Protein AF-A0A9N9HV77-F1 (afdb_monomer_lite)

Radius of gyration: 40.32 Å; chains: 1; bounding box: 52×45×109 Å

pLDDT: mean 70.59, std 16.29, range [35.5, 93.44]

Structure (mmCIF, N/CA/C/O backbone):
data_AF-A0A9N9HV77-F1
#
_entry.id   AF-A0A9N9HV77-F1
#
loop_
_atom_site.group_PDB
_atom_site.id
_atom_site.type_symbol
_atom_site.label_atom_id
_atom_site.label_alt_id
_atom_site.label_comp_id
_atom_site.label_asym_id
_atom_site.label_entity_id
_atom_site.label_seq_id
_atom_site.pdbx_PDB_ins_code
_atom_site.Cartn_x
_atom_site.Cartn_y
_atom_site.Cartn_z
_atom_site.occupancy
_atom_site.B_iso_or_equiv
_atom_site.auth_seq_id
_atom_site.auth_comp_id
_atom_site.auth_asym_id
_atom_site.auth_atom_id
_atom_site.pdbx_PDB_model_num
ATOM 1 N N . PHE A 1 1 ? 4.722 31.982 -85.377 1.00 35.50 1 PHE A N 1
ATOM 2 C CA . PHE A 1 1 ? 4.564 30.616 -85.905 1.00 35.50 1 PHE A CA 1
ATOM 3 C C . PHE A 1 1 ? 5.494 29.731 -85.092 1.00 35.50 1 PHE A C 1
ATOM 5 O O . PHE A 1 1 ? 6.544 30.216 -84.693 1.00 35.50 1 PHE A O 1
ATOM 12 N N . VAL A 1 2 ? 4.995 28.554 -84.737 1.00 41.22 2 VAL A N 1
ATOM 13 C CA . VAL A 1 2 ? 5.481 27.587 -83.739 1.00 41.22 2 VAL A CA 1
ATOM 14 C C . VAL A 1 2 ? 6.888 27.020 -83.988 1.00 41.22 2 VAL A C 1
ATOM 16 O O . VAL A 1 2 ? 7.426 27.145 -85.083 1.00 41.22 2 VAL A O 1
ATOM 19 N N . GLU A 1 3 ? 7.419 26.459 -82.897 1.00 50.19 3 GLU A N 1
ATOM 20 C CA . GLU A 1 3 ? 8.640 25.673 -82.6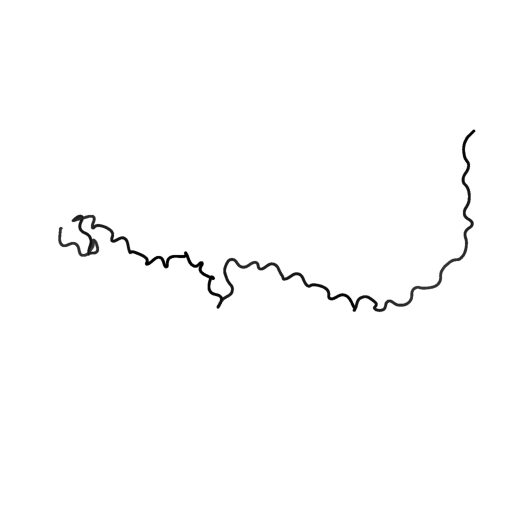49 1.00 50.19 3 GLU A CA 1
ATOM 21 C C . GLU A 1 3 ? 9.013 24.648 -83.733 1.00 50.19 3 GLU A C 1
ATOM 23 O O . GLU A 1 3 ? 8.133 24.170 -84.439 1.00 50.19 3 GLU A O 1
ATOM 28 N N . ASP A 1 4 ? 10.285 24.216 -83.759 1.00 41.28 4 ASP A N 1
ATOM 29 C CA . ASP A 1 4 ? 10.561 22.782 -83.921 1.00 41.28 4 ASP A CA 1
ATOM 30 C C . ASP A 1 4 ? 11.914 22.339 -83.329 1.00 41.28 4 ASP A C 1
ATOM 32 O O . ASP A 1 4 ? 12.945 23.001 -83.474 1.00 41.28 4 ASP A O 1
ATOM 36 N N . ILE A 1 5 ? 11.852 21.207 -82.626 1.00 51.16 5 ILE A N 1
ATOM 37 C CA . ILE A 1 5 ? 12.903 20.458 -81.924 1.00 51.16 5 ILE A CA 1
ATOM 38 C C . ILE A 1 5 ? 13.100 19.161 -82.707 1.00 51.16 5 ILE A C 1
ATOM 40 O O . ILE A 1 5 ? 12.112 18.473 -82.922 1.00 51.16 5 ILE A O 1
ATOM 44 N N . SER A 1 6 ? 14.332 18.783 -83.067 1.00 48.28 6 SER A N 1
ATOM 45 C CA . SER A 1 6 ? 14.706 17.437 -83.560 1.00 48.28 6 SER A CA 1
ATOM 46 C C . SER A 1 6 ? 16.172 17.501 -84.043 1.00 48.28 6 SER A C 1
ATOM 48 O O . SER A 1 6 ? 16.595 18.534 -84.547 1.00 48.28 6 SER A O 1
ATOM 50 N N . GLU A 1 7 ? 17.072 16.531 -83.890 1.00 48.19 7 GLU A N 1
ATOM 51 C CA . GLU A 1 7 ? 16.978 15.135 -83.483 1.00 48.19 7 GLU A CA 1
ATOM 52 C C . GLU A 1 7 ? 18.371 14.641 -83.067 1.00 48.19 7 GLU A C 1
ATOM 54 O O . GLU A 1 7 ? 19.414 15.163 -83.465 1.00 48.19 7 GLU A O 1
ATOM 59 N N . GLN A 1 8 ? 18.337 13.608 -82.242 1.00 49.25 8 GLN A N 1
ATOM 60 C CA . GLN A 1 8 ? 19.430 12.846 -81.669 1.00 49.25 8 GLN A CA 1
ATOM 61 C C . GLN A 1 8 ? 19.863 11.770 -82.680 1.00 49.25 8 GLN A C 1
ATOM 63 O O . GLN A 1 8 ? 19.007 11.047 -83.184 1.00 49.25 8 GLN A O 1
ATOM 68 N N . SER A 1 9 ? 21.160 11.635 -82.968 1.00 47.97 9 SER A N 1
ATOM 69 C CA . SER A 1 9 ? 21.687 10.522 -83.769 1.00 47.97 9 SER A CA 1
ATOM 70 C C . SER A 1 9 ? 22.347 9.460 -82.886 1.00 47.97 9 SER A C 1
ATOM 72 O O . SER A 1 9 ? 23.224 9.737 -82.070 1.00 47.97 9 SER A O 1
ATOM 74 N N . ASP A 1 10 ? 21.837 8.250 -83.083 1.00 45.28 10 ASP A N 1
ATOM 75 C CA . ASP A 1 10 ? 22.102 6.958 -82.460 1.00 45.28 10 ASP A CA 1
ATOM 76 C C . ASP A 1 10 ? 23.361 6.268 -83.027 1.00 45.28 10 ASP A C 1
ATOM 78 O O . ASP A 1 10 ? 23.718 6.492 -84.186 1.00 45.28 10 ASP A O 1
ATOM 82 N N . SER A 1 11 ? 24.012 5.429 -82.213 1.00 41.97 11 SER A N 1
ATOM 83 C CA . SER A 1 11 ? 24.561 4.100 -82.570 1.00 41.97 11 SER A CA 1
ATOM 84 C C . SER A 1 11 ? 25.786 3.710 -81.732 1.00 41.97 11 SER A C 1
ATOM 86 O O . SER A 1 11 ? 26.767 4.449 -81.636 1.00 41.97 11 SER A O 1
ATOM 88 N N . GLY A 1 12 ? 25.751 2.495 -81.176 1.00 39.91 12 GLY A N 1
ATOM 89 C CA . GLY A 1 12 ? 26.940 1.802 -80.675 1.00 39.91 12 GLY A CA 1
ATOM 90 C C . GLY A 1 12 ? 26.668 0.898 -79.480 1.00 39.91 12 GLY A C 1
ATOM 91 O O . GLY A 1 12 ? 26.894 1.284 -78.340 1.00 39.91 12 GLY A O 1
ATOM 92 N N . GLU A 1 13 ? 26.165 -0.291 -79.772 1.00 47.78 13 GLU A N 1
ATOM 93 C CA . GLU A 1 13 ? 25.839 -1.398 -78.875 1.00 47.78 13 GLU A CA 1
ATOM 94 C C . GLU A 1 13 ? 26.992 -1.961 -78.008 1.00 47.78 13 GLU A C 1
ATOM 96 O O . GLU A 1 13 ? 28.154 -1.978 -78.395 1.00 47.78 13 GLU A O 1
ATOM 101 N N . ASP A 1 14 ? 26.583 -2.402 -76.812 1.00 47.75 14 ASP A N 1
ATOM 102 C CA . ASP A 1 14 ? 27.035 -3.544 -76.000 1.00 47.75 14 ASP A CA 1
ATOM 103 C C . ASP A 1 14 ? 28.540 -3.851 -75.786 1.00 47.75 14 ASP A C 1
ATOM 105 O O . ASP A 1 14 ? 29.296 -4.273 -76.651 1.00 47.75 14 ASP A O 1
ATOM 109 N N . SER A 1 15 ? 28.961 -3.762 -74.521 1.00 45.06 15 SER A N 1
ATOM 110 C CA . SER A 1 15 ? 30.121 -4.491 -74.005 1.00 45.06 15 SER A CA 1
ATOM 111 C C . SER A 1 15 ? 29.913 -4.763 -72.516 1.00 45.06 15 SER A C 1
ATOM 113 O O . SER A 1 15 ? 30.259 -3.945 -71.668 1.00 45.06 15 SER A O 1
ATOM 115 N N . TRP A 1 16 ? 29.307 -5.920 -72.248 1.00 42.22 16 TRP A N 1
ATOM 116 C CA . TRP A 1 16 ? 29.599 -6.844 -71.148 1.00 42.22 16 TRP A CA 1
ATOM 117 C C . TRP A 1 16 ? 29.845 -6.252 -69.747 1.00 42.22 16 TRP A C 1
ATOM 119 O O . TRP A 1 16 ? 30.894 -5.693 -69.440 1.00 42.22 16 TRP A O 1
ATOM 129 N N . ILE A 1 17 ? 28.876 -6.506 -68.862 1.00 54.69 17 ILE A N 1
ATOM 130 C CA . ILE A 1 17 ? 29.023 -6.478 -67.400 1.00 54.69 17 ILE A CA 1
ATOM 131 C C . ILE A 1 17 ? 30.319 -7.196 -67.007 1.00 54.69 17 ILE A C 1
ATOM 133 O O . ILE A 1 17 ? 30.496 -8.337 -67.425 1.00 54.69 17 ILE A O 1
ATOM 137 N N . ASN A 1 18 ? 31.152 -6.580 -66.161 1.00 47.97 18 ASN A N 1
ATOM 138 C CA . ASN A 1 18 ? 31.976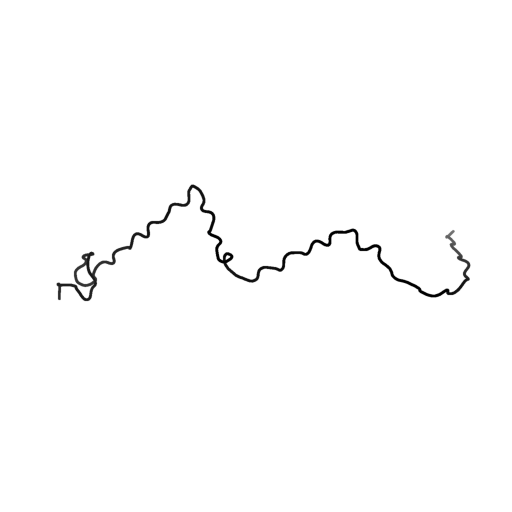 -7.309 -65.195 1.00 47.97 18 ASN A CA 1
ATOM 139 C C . ASN A 1 18 ? 32.305 -6.446 -63.961 1.00 47.97 18 ASN A C 1
ATOM 141 O O . ASN A 1 18 ? 32.791 -5.322 -64.091 1.00 47.97 18 ASN A O 1
ATOM 145 N N . ASP A 1 19 ? 32.011 -7.050 -62.803 1.00 46.78 19 ASP A N 1
ATOM 146 C CA . ASP A 1 19 ? 32.577 -6.858 -61.457 1.00 46.78 19 ASP A CA 1
ATOM 147 C C . ASP A 1 19 ? 32.350 -5.481 -60.801 1.00 46.78 19 ASP A C 1
ATOM 149 O O . ASP A 1 19 ? 33.071 -4.510 -61.012 1.00 46.78 19 ASP A O 1
ATOM 153 N N . ASP A 1 20 ? 31.265 -5.272 -60.048 1.00 59.94 20 ASP A N 1
ATOM 154 C CA . ASP A 1 20 ? 31.086 -5.753 -58.662 1.00 59.94 20 ASP A CA 1
ATOM 155 C C . ASP A 1 20 ? 32.408 -5.859 -57.891 1.00 59.94 20 ASP A C 1
ATOM 157 O O . ASP A 1 20 ? 32.993 -6.926 -57.829 1.00 59.94 20 ASP A O 1
ATOM 161 N N . ASP A 1 21 ? 32.883 -4.751 -57.306 1.00 56.84 21 ASP A N 1
ATOM 162 C CA . ASP A 1 21 ? 33.550 -4.822 -56.003 1.00 56.84 21 ASP A CA 1
ATOM 163 C C . ASP A 1 21 ? 33.739 -3.453 -55.312 1.00 56.84 21 ASP A C 1
ATOM 165 O O . ASP A 1 21 ? 34.556 -2.599 -55.665 1.00 56.84 21 ASP A O 1
ATOM 169 N N . ASN A 1 22 ? 33.011 -3.315 -54.202 1.00 58.78 22 ASN A N 1
ATOM 170 C CA . ASN A 1 22 ? 33.548 -2.847 -52.924 1.00 58.78 22 ASN A CA 1
ATOM 171 C C . ASN A 1 22 ? 34.038 -1.382 -52.800 1.00 58.78 22 ASN A C 1
ATOM 173 O O . ASN A 1 22 ? 35.191 -1.101 -52.460 1.00 58.78 22 ASN A O 1
ATOM 177 N N . LYS A 1 23 ? 33.115 -0.418 -52.909 1.00 57.62 23 LYS A N 1
ATOM 178 C CA . LYS A 1 23 ? 33.277 0.934 -52.318 1.00 57.62 23 LYS A CA 1
ATOM 179 C C . LYS A 1 23 ? 32.265 1.242 -51.211 1.00 57.62 23 LYS A C 1
ATOM 181 O O . LYS A 1 23 ? 32.005 2.402 -50.919 1.00 57.62 23 LYS A O 1
ATOM 186 N N . ASP A 1 24 ? 31.738 0.214 -50.548 1.00 58.75 24 ASP A N 1
ATOM 187 C CA . ASP A 1 24 ? 30.717 0.365 -49.495 1.00 58.75 24 ASP A CA 1
ATOM 188 C C . ASP A 1 24 ? 31.259 0.096 -48.068 1.00 58.75 24 ASP A C 1
ATOM 190 O O . ASP A 1 24 ? 30.503 -0.052 -47.107 1.00 58.75 24 ASP A O 1
ATOM 194 N N . SER A 1 25 ? 32.589 0.035 -47.905 1.00 60.50 25 SER A N 1
ATOM 195 C CA . SER A 1 25 ? 33.254 -0.371 -46.648 1.00 60.50 25 SER A CA 1
ATOM 196 C C . SER A 1 25 ? 33.682 0.779 -45.716 1.00 60.50 25 SER A C 1
ATOM 198 O O . SER A 1 25 ? 34.265 0.521 -44.667 1.00 60.50 25 SER A O 1
ATOM 200 N N . MET A 1 26 ? 33.414 2.047 -46.054 1.00 67.00 26 MET A N 1
ATOM 201 C CA . MET A 1 26 ? 33.891 3.207 -45.267 1.00 67.00 26 MET A CA 1
ATOM 202 C C . MET A 1 26 ? 32.810 3.899 -44.428 1.00 67.00 26 MET A C 1
ATOM 204 O O . MET A 1 26 ? 33.130 4.780 -43.633 1.00 67.00 26 MET A O 1
ATOM 208 N N . ILE A 1 27 ? 31.539 3.510 -44.560 1.00 71.38 27 ILE A N 1
ATOM 209 C CA . ILE A 1 27 ? 30.452 4.088 -43.764 1.00 71.38 27 ILE A CA 1
ATOM 210 C C . ILE A 1 27 ? 30.163 3.139 -42.596 1.00 71.38 27 ILE A C 1
ATOM 212 O O . ILE A 1 27 ? 29.691 2.022 -42.832 1.00 71.38 27 ILE A O 1
ATOM 216 N N . PRO A 1 28 ? 30.397 3.543 -41.331 1.00 74.62 28 PRO A N 1
ATOM 217 C CA . PRO A 1 28 ? 29.945 2.769 -40.186 1.00 74.62 28 PRO A CA 1
ATOM 218 C C . PRO A 1 28 ? 28.419 2.661 -40.251 1.00 74.62 28 PRO A C 1
ATOM 220 O O . PRO A 1 28 ? 27.696 3.611 -39.952 1.00 74.62 28 PRO A O 1
ATOM 223 N N . LYS A 1 29 ? 27.911 1.503 -40.685 1.00 76.81 29 LYS A N 1
ATOM 224 C CA . LYS A 1 29 ? 26.471 1.238 -40.732 1.00 76.81 29 LYS A CA 1
ATOM 225 C C . LYS A 1 29 ? 25.960 1.213 -39.292 1.00 76.81 29 LYS A C 1
ATOM 227 O O . LYS A 1 29 ? 26.168 0.239 -38.566 1.00 76.81 29 LYS A O 1
ATOM 232 N N . LEU A 1 30 ? 25.316 2.303 -38.868 1.00 75.19 30 LEU A N 1
ATOM 233 C CA . LEU A 1 30 ? 24.658 2.398 -37.569 1.00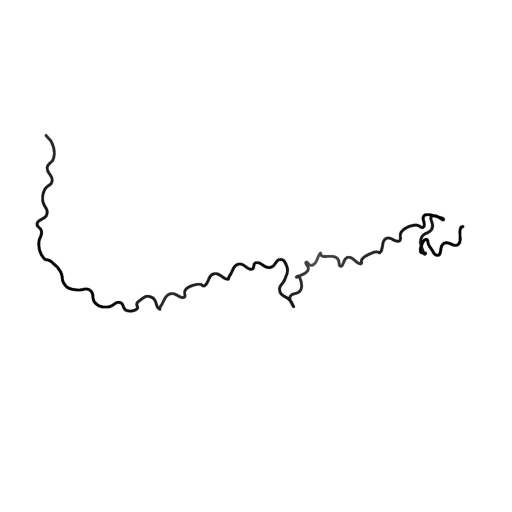 75.19 30 LEU A CA 1
ATOM 234 C C . LEU A 1 30 ? 23.571 1.322 -37.503 1.00 75.19 30 LEU A C 1
ATOM 236 O O . LEU A 1 30 ? 22.523 1.422 -38.139 1.00 75.19 30 LEU A O 1
ATOM 240 N N . LYS A 1 31 ? 23.827 0.258 -36.740 1.00 81.44 31 LYS A N 1
ATOM 241 C CA . LYS A 1 31 ? 22.807 -0.749 -36.456 1.00 81.44 31 LYS A CA 1
ATOM 242 C C . LYS A 1 31 ? 21.841 -0.141 -35.455 1.00 81.44 31 LYS A C 1
ATOM 244 O O . LYS A 1 31 ? 22.197 0.054 -34.294 1.00 81.44 31 LYS A O 1
ATOM 249 N N . ASN A 1 32 ? 20.626 0.155 -35.909 1.00 80.19 32 ASN A N 1
ATOM 250 C CA . ASN A 1 32 ? 19.574 0.603 -35.012 1.00 80.19 32 ASN A CA 1
ATOM 251 C C . ASN A 1 32 ? 19.365 -0.489 -33.943 1.00 80.19 32 ASN A C 1
ATOM 253 O O . ASN A 1 32 ? 19.157 -1.653 -34.316 1.00 80.19 32 ASN A O 1
ATOM 257 N N . PRO A 1 33 ? 19.461 -0.176 -32.639 1.00 75.81 33 PRO A N 1
ATOM 258 C CA . PRO A 1 33 ? 19.254 -1.166 -31.595 1.00 75.81 33 PRO A CA 1
ATOM 259 C C . PRO A 1 33 ? 17.904 -1.855 -31.795 1.00 75.81 33 PRO A C 1
ATOM 261 O O . PRO A 1 33 ? 16.896 -1.198 -32.069 1.00 75.81 33 PRO A O 1
ATOM 264 N N . LYS A 1 34 ? 17.873 -3.190 -31.685 1.00 79.06 34 LYS A N 1
ATOM 265 C CA . LYS A 1 34 ? 16.612 -3.935 -31.780 1.00 79.06 34 LYS A CA 1
ATOM 266 C C . LYS A 1 34 ? 15.632 -3.363 -30.757 1.00 79.06 34 LYS A C 1
ATOM 268 O O . LYS A 1 34 ? 16.002 -3.155 -29.601 1.00 79.06 34 LYS A O 1
ATOM 273 N N . LYS A 1 35 ? 14.390 -3.113 -31.185 1.00 74.06 35 LYS A N 1
ATOM 274 C CA . LYS A 1 35 ? 13.329 -2.624 -30.298 1.00 74.06 35 LYS A CA 1
ATOM 275 C C . LYS A 1 35 ? 13.235 -3.571 -29.099 1.00 74.06 35 LYS A C 1
ATOM 277 O O . LYS A 1 35 ? 13.050 -4.774 -29.263 1.00 74.06 35 LYS A O 1
ATOM 282 N N . HIS A 1 36 ? 13.419 -3.043 -27.894 1.00 72.44 36 HIS A N 1
ATOM 283 C CA . HIS A 1 36 ? 13.295 -3.834 -26.678 1.00 72.44 36 HIS A CA 1
ATOM 284 C C . HIS A 1 36 ? 11.808 -4.125 -26.437 1.00 72.44 36 HIS A C 1
ATOM 286 O O . HIS A 1 36 ? 11.044 -3.231 -26.085 1.00 72.44 36 HIS A O 1
ATOM 292 N N . HIS A 1 37 ? 11.387 -5.371 -26.661 1.00 68.88 37 HIS A N 1
ATOM 293 C CA . HIS A 1 37 ? 9.986 -5.794 -26.532 1.00 68.88 37 HIS A CA 1
ATOM 294 C C . HIS A 1 37 ? 9.581 -6.173 -25.093 1.00 68.88 37 HIS A C 1
ATOM 296 O O . HIS A 1 37 ? 8.427 -6.518 -24.845 1.00 68.88 37 HIS A O 1
ATOM 302 N N . GLY A 1 38 ? 10.508 -6.108 -24.132 1.00 72.31 38 GLY A N 1
ATOM 303 C CA . GLY A 1 38 ? 10.226 -6.364 -22.721 1.00 72.31 38 GLY A CA 1
ATOM 304 C C . GLY A 1 38 ? 9.662 -5.132 -22.013 1.00 72.31 38 GLY A C 1
ATOM 305 O O . GLY A 1 38 ? 10.197 -4.030 -22.141 1.00 72.31 38 GLY A O 1
ATOM 306 N N . ARG A 1 39 ? 8.604 -5.319 -21.218 1.00 69.50 39 ARG A N 1
ATOM 307 C CA . ARG A 1 39 ? 8.194 -4.339 -20.202 1.00 69.50 39 ARG A CA 1
ATOM 308 C C . ARG A 1 39 ? 9.096 -4.511 -18.977 1.00 69.50 39 ARG A C 1
ATOM 310 O O . ARG A 1 39 ? 9.252 -5.631 -18.505 1.00 69.50 39 ARG A O 1
ATOM 317 N N . GLY A 1 40 ? 9.641 -3.420 -18.442 1.00 69.75 40 GLY A N 1
ATOM 318 C CA . GLY A 1 40 ? 10.465 -3.435 -17.226 1.00 69.75 40 GLY A CA 1
ATOM 319 C C . GLY A 1 40 ? 11.956 -3.174 -17.466 1.00 69.75 40 GLY A C 1
ATOM 320 O O . GLY A 1 40 ? 12.414 -3.074 -18.600 1.00 69.75 40 GLY A O 1
ATOM 321 N N . GLN A 1 41 ? 12.693 -3.001 -16.367 1.00 68.38 41 GLN A N 1
ATOM 322 C CA . GLN A 1 41 ? 14.137 -2.746 -16.362 1.00 68.38 41 GLN A CA 1
ATOM 323 C C . GLN A 1 41 ? 14.937 -4.027 -16.621 1.00 68.38 41 GLN A C 1
ATOM 325 O O . GLN A 1 41 ? 14.501 -5.123 -16.268 1.00 68.38 41 GLN A O 1
ATOM 330 N N . LEU A 1 42 ? 16.133 -3.873 -17.197 1.00 76.81 42 LEU A N 1
ATOM 331 C CA . LEU A 1 42 ? 17.105 -4.959 -17.290 1.00 76.81 42 LEU A CA 1
ATOM 332 C C . LEU A 1 42 ? 17.425 -5.475 -15.881 1.00 76.81 42 LEU A C 1
ATOM 334 O O . LEU A 1 42 ? 17.606 -4.684 -14.947 1.00 76.81 42 LEU A O 1
ATOM 338 N N . LEU A 1 43 ? 17.511 -6.798 -15.735 1.00 75.88 43 LEU A N 1
ATOM 339 C CA . LEU A 1 43 ? 17.917 -7.433 -14.483 1.00 75.88 43 LEU A CA 1
ATOM 340 C C . LEU A 1 43 ? 19.243 -6.825 -14.000 1.00 75.88 43 LEU A C 1
ATOM 342 O O . LEU A 1 43 ? 20.171 -6.638 -14.781 1.00 75.88 43 LEU A O 1
ATOM 346 N N . GLY A 1 44 ? 19.316 -6.478 -12.716 1.00 76.38 44 GLY A N 1
ATOM 347 C CA . GLY A 1 44 ? 20.508 -5.863 -12.120 1.00 76.38 44 GLY A CA 1
ATOM 348 C C . GLY A 1 44 ? 20.594 -4.338 -12.241 1.00 76.38 44 GLY A C 1
ATOM 349 O O . GLY A 1 44 ? 21.450 -3.741 -11.593 1.00 76.38 44 GLY A O 1
ATOM 350 N N . THR A 1 45 ? 19.690 -3.681 -12.975 1.00 78.88 45 THR A N 1
ATOM 351 C CA . THR A 1 45 ? 19.569 -2.214 -12.936 1.00 78.88 45 THR A CA 1
ATOM 352 C C . THR A 1 45 ? 18.538 -1.797 -11.888 1.00 78.88 45 THR A C 1
ATOM 354 O O . THR A 1 45 ? 17.457 -2.377 -11.794 1.00 78.88 45 THR A O 1
ATOM 357 N N . LYS A 1 46 ? 18.891 -0.826 -11.037 1.00 78.25 46 LYS A N 1
ATOM 358 C CA . LYS A 1 46 ? 17.950 -0.196 -10.099 1.00 78.25 46 LYS A CA 1
ATOM 359 C C . LYS A 1 46 ? 17.398 1.073 -10.737 1.00 78.25 46 LYS A C 1
ATOM 361 O O . LYS A 1 46 ? 18.117 1.780 -11.439 1.00 78.25 46 LYS A O 1
ATOM 366 N N . ARG A 1 47 ? 16.150 1.417 -10.418 1.00 78.88 47 ARG A N 1
ATOM 367 C CA . ARG A 1 47 ? 15.591 2.730 -10.753 1.00 78.88 47 ARG A CA 1
ATOM 368 C C . ARG A 1 47 ? 16.429 3.828 -10.093 1.00 78.88 47 ARG A C 1
ATOM 370 O O . ARG A 1 47 ? 16.630 3.791 -8.879 1.00 78.88 47 ARG A O 1
ATOM 377 N N . LEU A 1 48 ? 16.867 4.808 -10.883 1.00 79.25 48 LEU A N 1
ATOM 378 C CA . LEU A 1 48 ? 17.403 6.055 -10.348 1.00 79.25 48 LEU A CA 1
ATOM 379 C C . LEU A 1 48 ? 16.270 6.783 -9.617 1.00 79.25 48 LEU A C 1
ATOM 381 O O . LEU A 1 48 ? 15.242 7.084 -10.221 1.00 79.25 48 LEU A O 1
ATOM 385 N N . LYS A 1 49 ? 16.444 7.012 -8.317 1.00 81.56 49 LYS A N 1
ATOM 386 C CA . LYS A 1 49 ? 15.489 7.768 -7.504 1.00 81.56 49 LYS A CA 1
ATOM 387 C C . LYS A 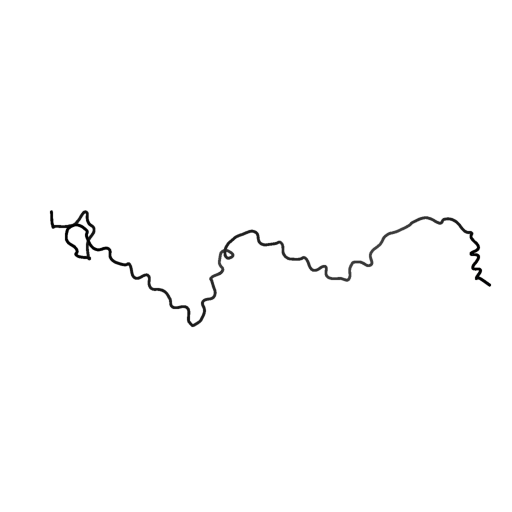1 49 ? 15.802 9.255 -7.603 1.00 81.56 49 LYS A C 1
ATOM 389 O O . LYS A 1 49 ? 16.972 9.631 -7.555 1.00 81.56 49 LYS A O 1
ATOM 394 N N . SER A 1 50 ? 14.778 10.093 -7.725 1.00 82.12 50 SER A N 1
ATOM 395 C CA . SER A 1 50 ? 14.948 11.544 -7.621 1.00 82.12 50 SER A CA 1
ATOM 396 C C . SER A 1 50 ? 15.210 11.953 -6.168 1.00 82.12 50 SER A C 1
ATOM 398 O O . SER A 1 50 ? 14.815 11.252 -5.237 1.00 82.12 50 SER A O 1
ATOM 400 N N . SER A 1 51 ? 15.842 13.109 -5.954 1.00 79.06 51 SER A N 1
ATOM 401 C CA . SER A 1 51 ? 16.164 13.621 -4.608 1.00 79.06 51 SER A CA 1
ATOM 402 C C . SER A 1 51 ? 14.930 13.835 -3.723 1.00 79.06 51 SER A C 1
ATOM 404 O O . SER A 1 51 ? 15.011 13.717 -2.507 1.00 79.06 51 SER A O 1
ATOM 406 N N . HIS A 1 52 ? 13.783 14.111 -4.339 1.00 83.94 52 HIS A N 1
ATOM 407 C CA . HIS A 1 52 ? 12.485 14.287 -3.687 1.00 83.94 52 HIS A CA 1
ATOM 408 C C . HIS A 1 52 ? 11.637 13.002 -3.644 1.00 83.94 52 HIS A C 1
ATOM 410 O O . HIS A 1 52 ? 10.482 13.039 -3.221 1.00 83.94 52 HIS A O 1
ATOM 416 N N . GLU A 1 53 ? 12.153 11.862 -4.121 1.00 81.81 53 GLU A N 1
ATOM 417 C CA . GLU A 1 53 ? 11.455 10.582 -3.988 1.00 81.81 53 GLU A CA 1
ATOM 418 C C . GLU A 1 53 ? 11.572 10.099 -2.540 1.00 81.81 53 GLU A C 1
ATOM 420 O O . GLU A 1 53 ? 12.548 9.454 -2.148 1.00 81.81 53 GLU A O 1
ATOM 425 N N . ASN A 1 54 ? 10.557 10.415 -1.735 1.00 77.25 54 ASN A N 1
ATOM 426 C CA . ASN A 1 54 ? 10.457 9.897 -0.380 1.00 77.25 54 ASN A CA 1
ATOM 427 C C . ASN A 1 54 ? 10.432 8.367 -0.422 1.00 77.25 54 ASN A C 1
ATOM 429 O O . ASN A 1 54 ? 9.680 7.756 -1.184 1.00 77.25 54 ASN A O 1
ATOM 433 N N . GLN A 1 55 ? 11.247 7.731 0.420 1.00 75.00 55 GLN A N 1
ATOM 434 C CA . GLN A 1 55 ? 11.082 6.309 0.682 1.00 75.00 55 GLN A CA 1
ATOM 435 C C . GLN A 1 55 ? 9.755 6.152 1.416 1.00 75.00 55 GLN A C 1
ATOM 437 O O . GLN A 1 55 ? 9.684 6.393 2.618 1.00 75.00 55 GLN A O 1
ATOM 442 N N . GLU A 1 56 ? 8.693 5.807 0.686 1.00 71.75 56 GLU A N 1
ATOM 443 C CA . GLU A 1 56 ? 7.414 5.464 1.293 1.00 71.75 56 GLU A CA 1
ATOM 444 C C . GLU A 1 56 ? 7.642 4.294 2.252 1.00 71.75 56 GLU A C 1
ATOM 446 O O . GLU A 1 56 ? 7.735 3.126 1.859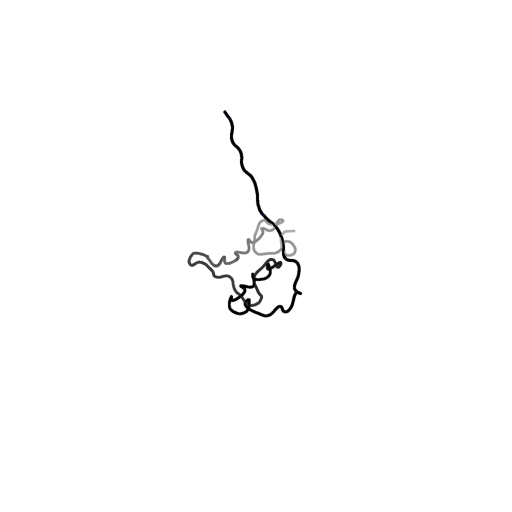 1.00 71.75 56 GLU A O 1
ATOM 451 N N . VAL A 1 57 ? 7.762 4.609 3.540 1.00 74.12 57 VAL A N 1
ATOM 452 C CA . VAL A 1 57 ? 7.632 3.612 4.589 1.00 74.12 57 VAL A CA 1
ATOM 453 C C . VAL A 1 57 ? 6.195 3.146 4.475 1.00 74.12 57 VAL A C 1
ATOM 455 O O . VAL A 1 57 ? 5.277 3.916 4.739 1.00 74.12 57 VAL A O 1
ATOM 458 N N . LYS A 1 58 ? 5.983 1.910 4.012 1.00 70.12 58 LYS A N 1
ATOM 459 C CA . LYS A 1 58 ? 4.644 1.320 3.934 1.00 70.12 58 LYS A CA 1
ATOM 460 C C . LYS A 1 58 ? 4.046 1.299 5.336 1.00 70.12 58 LYS A C 1
ATOM 462 O O . LYS A 1 58 ? 4.278 0.361 6.102 1.00 70.12 58 LYS A O 1
ATOM 467 N N . ILE A 1 59 ? 3.271 2.324 5.672 1.00 73.88 59 ILE A N 1
ATOM 468 C CA . ILE A 1 59 ? 2.476 2.345 6.888 1.00 73.88 59 ILE A CA 1
ATOM 469 C C . ILE A 1 59 ? 1.378 1.318 6.647 1.00 73.88 59 ILE A C 1
ATOM 471 O O . ILE A 1 59 ? 0.474 1.523 5.839 1.00 73.88 59 ILE A O 1
ATOM 475 N N . LYS A 1 60 ? 1.487 0.153 7.291 1.00 74.19 60 LYS A N 1
ATOM 476 C CA . LYS A 1 60 ? 0.411 -0.836 7.255 1.00 74.19 60 LYS A CA 1
ATOM 477 C C . LYS A 1 60 ? -0.794 -0.196 7.932 1.00 74.19 60 LYS A C 1
ATOM 479 O O . LYS A 1 60 ? -0.809 -0.070 9.154 1.00 74.19 60 LYS A O 1
ATOM 484 N N . HIS A 1 61 ? -1.793 0.207 7.152 1.00 72.62 61 HIS A N 1
ATOM 485 C CA . HIS A 1 61 ? -3.070 0.634 7.706 1.00 72.62 61 HIS A CA 1
ATOM 486 C C . HIS A 1 61 ? -3.647 -0.539 8.497 1.00 72.62 61 HIS A C 1
ATOM 488 O O . HIS A 1 61 ? -4.005 -1.580 7.939 1.00 72.62 61 HIS A O 1
ATOM 494 N N . GLN A 1 62 ? -3.662 -0.409 9.821 1.00 74.19 62 GLN A N 1
ATOM 495 C CA . GLN A 1 62 ? -4.183 -1.456 10.677 1.00 74.19 62 GLN A CA 1
ATOM 496 C C . GLN A 1 62 ? -5.703 -1.461 10.541 1.00 74.19 62 GLN A C 1
ATOM 498 O O . GLN A 1 62 ? -6.380 -0.519 10.950 1.00 74.19 62 GLN A O 1
ATOM 503 N N . CYS A 1 63 ? -6.241 -2.517 9.935 1.00 83.25 63 CYS A N 1
ATOM 504 C CA . CYS A 1 63 ? -7.683 -2.685 9.838 1.00 83.25 63 CYS A CA 1
ATOM 505 C C . CYS A 1 63 ? -8.289 -2.767 11.244 1.00 83.25 63 CYS A C 1
ATOM 507 O O . CYS A 1 63 ? -7.771 -3.466 12.118 1.00 83.25 63 CYS A O 1
ATOM 509 N N . ARG A 1 64 ? -9.403 -2.061 11.450 1.00 90.69 64 ARG A N 1
ATOM 510 C CA . ARG A 1 64 ? -10.198 -2.171 12.675 1.00 90.69 64 ARG A CA 1
ATOM 511 C C . ARG A 1 64 ? -10.892 -3.530 12.726 1.00 90.69 64 ARG A C 1
ATOM 513 O O . ARG A 1 64 ? -11.334 -4.062 11.704 1.00 90.69 64 ARG A O 1
ATOM 520 N N . CYS A 1 65 ? -10.998 -4.100 13.920 1.00 92.44 65 CYS A N 1
ATOM 521 C CA . CYS A 1 65 ? -11.768 -5.315 14.132 1.00 92.44 65 CYS A CA 1
ATOM 522 C C . CYS A 1 65 ? -13.264 -5.036 13.930 1.00 92.44 65 CYS A C 1
ATOM 524 O O . CYS A 1 65 ? -13.799 -4.096 14.508 1.00 92.44 65 CYS A O 1
ATOM 526 N N . LYS A 1 66 ? -13.957 -5.874 13.149 1.00 90.44 66 LYS A N 1
ATOM 527 C CA . LYS A 1 66 ? -15.407 -5.737 12.916 1.00 90.44 66 LYS A CA 1
ATOM 528 C C . LYS A 1 66 ? -16.256 -6.081 14.143 1.00 90.44 66 LYS A C 1
ATOM 530 O O . LYS A 1 66 ? -17.383 -5.621 14.225 1.00 90.44 66 LYS A O 1
ATOM 535 N N . LYS A 1 67 ? -15.721 -6.880 15.075 1.00 92.94 67 LYS A N 1
ATOM 536 C CA . LYS A 1 67 ? -16.423 -7.266 16.304 1.00 92.94 67 LYS A CA 1
ATOM 537 C C . LYS A 1 67 ? -16.346 -6.185 17.382 1.00 92.94 67 LYS A C 1
ATOM 539 O O . LYS A 1 67 ? -17.363 -5.806 17.937 1.00 92.94 67 LYS A O 1
ATOM 544 N N . CYS A 1 68 ? -15.143 -5.677 17.668 1.00 93.44 68 CYS A N 1
ATOM 545 C CA . CYS A 1 68 ? -14.922 -4.760 18.794 1.00 93.44 68 CYS A CA 1
ATOM 546 C C . CYS A 1 68 ? -14.449 -3.351 18.402 1.00 93.44 68 CYS A C 1
ATOM 548 O O . CYS A 1 68 ? -14.119 -2.561 19.277 1.00 93.44 68 CYS A O 1
ATOM 550 N N . GLY A 1 69 ? -14.305 -3.037 17.112 1.00 91.50 69 GLY A N 1
ATOM 551 C CA . GLY A 1 69 ? -13.877 -1.718 16.620 1.00 91.50 69 GLY A CA 1
ATOM 552 C C . GLY A 1 69 ? -12.399 -1.360 16.843 1.00 91.50 69 GLY A C 1
ATOM 553 O O 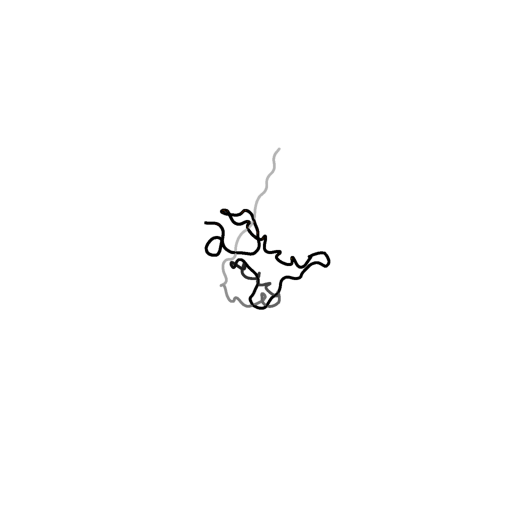. GLY A 1 69 ? -11.877 -0.478 16.159 1.00 91.50 69 GLY A O 1
ATOM 554 N N . ASN A 1 70 ? -11.707 -2.057 17.746 1.00 91.31 70 ASN A N 1
ATOM 555 C CA . ASN A 1 70 ? -10.308 -1.796 18.082 1.00 91.31 70 ASN A CA 1
ATOM 556 C C . ASN A 1 70 ? -9.347 -2.301 17.003 1.00 91.31 70 ASN A C 1
ATOM 558 O O . ASN A 1 70 ? -9.611 -3.282 16.302 1.00 91.31 70 ASN A O 1
ATOM 562 N N . THR A 1 71 ? -8.197 -1.644 16.902 1.00 89.62 71 THR A N 1
ATOM 563 C CA . THR A 1 71 ? -7.052 -2.133 16.133 1.00 89.62 71 THR A CA 1
ATOM 564 C C . THR A 1 71 ? -6.164 -3.020 17.031 1.00 89.62 71 THR A C 1
ATOM 566 O O . THR A 1 71 ? -6.517 -3.312 18.173 1.00 89.62 71 THR A O 1
ATOM 569 N N . GLY A 1 72 ? -5.049 -3.553 16.528 1.00 89.75 72 GLY A N 1
ATOM 570 C CA . GLY A 1 72 ? -4.103 -4.341 17.339 1.00 89.75 72 GLY A CA 1
ATOM 571 C C . GLY A 1 72 ? -4.244 -5.864 17.264 1.00 89.75 72 GLY A C 1
ATOM 572 O O . GLY A 1 72 ? -3.379 -6.566 17.774 1.00 89.75 72 GLY A O 1
ATOM 573 N N . HIS A 1 73 ? -5.288 -6.404 16.627 1.00 91.06 73 HIS A N 1
ATOM 574 C CA . HIS A 1 73 ? -5.515 -7.853 16.561 1.00 91.06 73 HIS A CA 1
ATOM 575 C C . HIS A 1 73 ? -6.286 -8.276 15.302 1.00 91.06 73 HIS A C 1
ATOM 577 O O . HIS A 1 73 ? -6.994 -7.483 14.683 1.00 91.06 73 HIS A O 1
ATOM 583 N N . TYR A 1 74 ? -6.161 -9.553 14.931 1.00 87.75 74 TYR A N 1
ATOM 584 C CA . TYR A 1 74 ? -6.979 -10.163 13.880 1.00 87.75 74 TYR A CA 1
ATOM 585 C C . TYR A 1 74 ? -8.380 -10.495 14.398 1.00 87.75 74 TYR A C 1
ATOM 587 O O . TYR A 1 74 ? -8.535 -10.875 15.554 1.00 87.75 74 TYR A O 1
ATOM 595 N N . GLN A 1 75 ? -9.387 -10.459 13.520 1.00 88.44 75 GLN A N 1
ATOM 596 C CA . GLN A 1 75 ? -10.786 -10.752 13.874 1.00 88.44 75 GLN A CA 1
ATOM 597 C C . GLN A 1 75 ? -10.967 -12.130 14.529 1.00 88.44 75 GLN A C 1
ATOM 599 O O . GLN A 1 75 ? -11.711 -12.248 15.497 1.00 88.44 75 GLN A O 1
ATOM 604 N N . LYS A 1 76 ? -10.232 -13.147 14.055 1.00 90.12 76 LYS A N 1
ATOM 605 C CA . LYS A 1 76 ? -10.229 -14.502 14.634 1.00 90.12 76 LYS A CA 1
ATOM 606 C C . LYS A 1 76 ? -9.702 -14.574 16.075 1.00 90.12 76 LYS A C 1
ATOM 608 O O . LYS A 1 76 ? -10.002 -15.524 16.778 1.00 90.12 76 LYS A O 1
ATOM 613 N N . ASN A 1 77 ? -8.942 -13.567 16.505 1.00 90.62 77 ASN A N 1
ATOM 614 C CA . ASN A 1 77 ? -8.365 -13.469 17.846 1.00 90.62 77 ASN A CA 1
ATOM 615 C C . ASN A 1 77 ? -9.106 -12.426 18.706 1.00 90.62 77 ASN A C 1
ATOM 617 O O . ASN A 1 77 ? -8.577 -11.981 19.726 1.00 90.62 77 ASN A O 1
ATOM 621 N N . CYS A 1 78 ? -10.281 -11.959 18.274 1.00 93.19 78 CYS A N 1
ATOM 622 C CA . CYS A 1 78 ? -11.052 -10.992 19.041 1.00 93.19 78 CYS A CA 1
ATOM 623 C C . CYS A 1 78 ? -11.645 -11.661 20.285 1.00 93.19 78 CYS A C 1
ATOM 625 O O . CYS A 1 78 ? -12.252 -12.722 20.189 1.00 93.19 78 CYS A O 1
ATOM 627 N N . LYS A 1 79 ? -11.469 -11.018 21.443 1.00 92.06 79 LYS A N 1
ATOM 628 C CA . LYS A 1 79 ? -11.979 -11.498 22.738 1.00 92.06 79 LYS A CA 1
ATOM 629 C C . LYS A 1 79 ? -13.431 -11.092 23.010 1.00 92.06 79 LYS A C 1
ATOM 631 O O . LYS A 1 79 ? -13.994 -11.508 24.014 1.00 92.06 79 LYS A O 1
ATOM 636 N N . VAL A 1 80 ? -14.007 -10.249 22.155 1.00 87.75 80 VAL A N 1
ATOM 637 C CA . VAL A 1 80 ? -15.429 -9.902 22.204 1.00 87.75 80 VAL A CA 1
ATOM 638 C C . VAL A 1 80 ? -16.154 -10.934 21.349 1.00 87.75 80 VAL A C 1
ATOM 640 O O . VAL A 1 80 ? -15.819 -11.083 20.169 1.00 87.75 80 VAL A O 1
ATOM 643 N N . ASN A 1 81 ? -17.065 -11.687 21.967 1.00 73.81 81 ASN A N 1
ATOM 644 C CA . ASN A 1 81 ? -17.826 -12.729 21.279 1.00 73.81 81 ASN A CA 1
ATOM 645 C C . ASN A 1 81 ? -18.849 -12.124 20.328 1.00 73.81 81 ASN A C 1
ATOM 647 O O . ASN A 1 81 ? -19.667 -11.313 20.808 1.00 73.81 81 ASN A O 1
#

Organism: NCBI:txid1348616

Secondary structure (DSSP, 8-state):
-------PPP------------S-SSS----PPPP---SSPPTTPPPPPPTT----------PPPTTT--SSS-GGG-S--

InterPro domains:
  IPR001878 Zinc finger, CCHC-type [PS50158] (64-79)

Sequence (81 aa):
FVEDISEQSDSGEDSWINDDDNKDSMIPKLKNPKKHHGRGQLLGTKRLKSSHENQEVKIKHQCRCKKCGNTGHYQKNCKVN

Foldseek 3Di:
DDDDDDDDDDDDDDDDDDDDDDPPPPDPPPDDPDPDPDDDDDPPDDDDDDPPPDPPPPPPPFDAAPQPRDGDDDVVPDPRD